Protein AF-A0A923J631-F1 (afdb_monomer)

Solvent-accessible surface area (backbone atoms only — not comparable to full-atom values): 9321 Å² total; per-residue (Å²): 136,86,80,81,80,78,79,76,82,74,50,81,45,81,44,75,49,78,53,50,90,50,46,82,68,79,55,51,36,16,39,48,37,11,13,63,68,25,90,59,68,60,74,48,68,43,54,64,59,13,33,36,47,67,49,73,38,82,92,66,72,39,33,44,79,42,51,23,38,57,76,42,96,61,71,72,97,70,84,56,66,50,72,58,96,89,36,78,50,57,73,51,64,87,61,34,46,18,31,77,87,51,72,62,24,17,34,86,87,79,61,48,70,33,56,54,67,70,62,75,50,89,77,70,59,96,65,34,61,40,36,78,58,32,88,66,54,44,44,80,43,82,47,83,66,53,74,81,75,79,80,128

Nearest PDB structures (foldseek):
  4z3y-assembly1_H  TM=9.655E-01  e=9.950E-23  Geobacter metallireducens GS-15
  4z40-assembly1_E  TM=9.624E-01  e=9.325E-23  Geobacter metallireducens GS-15
  4z3y-assembly1_E  TM=9.728E-01  e=3.194E-22  Geobacter metallireducens GS-15
  4z3w-assembly1_G  TM=9.599E-01  e=4.417E-22  Geobacter metallireducens GS-15
  4z3z-assembly1_E  TM=9.717E-01  e=1.094E-21  Geobacter metallireducens GS-15

Sequence (152 aa):
MTGNKTDKKKKIIKTIKIDVDKCNGCRACEVICSAFHATPKYSSNNPARSRIRVILDPLRDVYVPVYAGEYTVAECAGRDKYTIGGKEYDECAFCRASCPSRDIFKEPDSGLPLKCDMCESDPPLEEPMCVQWCLAGLEKLMDTVARMSEKG

pLDDT: mean 87.93, std 17.04, range [36.12, 98.69]

Structure (mmCIF, N/CA/C/O backbone):
data_AF-A0A923J631-F1
#
_entry.id   AF-A0A923J631-F1
#
loop_
_atom_site.group_PDB
_atom_site.id
_atom_site.type_symbol
_atom_site.label_atom_id
_atom_site.label_alt_id
_atom_site.label_comp_id
_atom_site.label_asym_id
_atom_site.label_entity_id
_atom_site.label_seq_id
_atom_site.pdbx_PDB_ins_code
_atom_site.Cartn_x
_atom_site.Cartn_y
_atom_site.Cartn_z
_atom_site.occupancy
_atom_site.B_iso_or_equiv
_atom_site.auth_seq_id
_atom_site.auth_comp_id
_atom_site.auth_asym_id
_atom_site.auth_atom_id
_atom_site.pdbx_PDB_model_num
ATOM 1 N N . MET A 1 1 ? 46.679 8.283 27.914 1.00 39.59 1 MET A N 1
ATOM 2 C CA . MET A 1 1 ? 45.670 7.317 27.430 1.00 39.59 1 MET A CA 1
ATOM 3 C C . MET A 1 1 ? 44.553 8.105 26.765 1.00 39.59 1 MET A C 1
ATOM 5 O O . MET A 1 1 ? 43.674 8.620 27.441 1.00 39.59 1 MET A O 1
ATOM 9 N N . THR A 1 2 ? 44.664 8.325 25.459 1.00 41.56 2 THR A N 1
ATOM 10 C CA . THR A 1 2 ? 43.679 9.061 24.661 1.00 41.56 2 THR A CA 1
ATOM 11 C C . THR A 1 2 ? 42.515 8.124 24.340 1.00 41.56 2 THR A C 1
ATOM 13 O O . THR A 1 2 ? 42.663 7.168 23.585 1.00 41.56 2 THR A O 1
ATOM 16 N N . GLY A 1 3 ? 41.367 8.352 24.980 1.00 43.41 3 GLY A N 1
ATOM 17 C CA . GLY A 1 3 ? 40.153 7.574 24.746 1.00 43.41 3 GLY A CA 1
ATOM 18 C C . GLY A 1 3 ? 39.621 7.805 23.332 1.00 43.41 3 GLY A C 1
ATOM 19 O O . GLY A 1 3 ? 39.228 8.919 22.989 1.00 43.41 3 GLY A O 1
ATOM 20 N N . ASN A 1 4 ? 39.606 6.748 22.522 1.00 45.16 4 ASN A N 1
ATOM 21 C CA . ASN A 1 4 ? 38.956 6.732 21.216 1.00 45.16 4 ASN A CA 1
ATOM 22 C C . ASN A 1 4 ? 37.437 6.870 21.414 1.00 45.16 4 ASN A C 1
ATOM 24 O O . ASN A 1 4 ? 36.776 5.935 21.865 1.00 45.16 4 ASN A O 1
ATOM 28 N N . LYS A 1 5 ? 36.870 8.033 21.072 1.00 51.97 5 LYS A N 1
ATOM 29 C CA . LYS A 1 5 ? 35.423 8.174 20.869 1.00 51.97 5 LYS A CA 1
ATOM 30 C C . LYS A 1 5 ? 35.067 7.410 19.596 1.00 51.97 5 LYS A C 1
ATOM 32 O O . LYS A 1 5 ? 35.298 7.893 18.496 1.00 51.97 5 LYS A O 1
ATOM 37 N N . THR A 1 6 ? 34.519 6.210 19.736 1.00 54.38 6 THR A N 1
ATOM 38 C CA . THR A 1 6 ? 33.860 5.519 18.626 1.00 54.38 6 THR A CA 1
ATOM 39 C C . THR A 1 6 ? 32.623 6.320 18.223 1.00 54.38 6 THR A C 1
ATOM 41 O O . THR A 1 6 ? 31.627 6.321 18.951 1.00 54.38 6 THR A O 1
ATOM 44 N N . ASP A 1 7 ? 32.684 7.015 17.086 1.00 57.22 7 ASP A N 1
ATOM 45 C CA . ASP A 1 7 ? 31.522 7.648 16.462 1.00 57.22 7 ASP A CA 1
ATOM 46 C C . ASP A 1 7 ? 30.467 6.574 16.158 1.00 57.22 7 ASP A C 1
ATOM 48 O O . ASP A 1 7 ? 30.608 5.758 15.243 1.00 57.22 7 ASP A O 1
ATOM 52 N N . LYS A 1 8 ? 29.398 6.538 16.962 1.00 64.00 8 LYS A N 1
ATOM 53 C CA . LYS A 1 8 ? 28.257 5.646 16.729 1.00 64.00 8 LYS A CA 1
ATOM 54 C C . LYS A 1 8 ? 27.607 6.054 15.398 1.00 64.00 8 LYS A C 1
ATOM 56 O O . LYS A 1 8 ? 27.005 7.126 15.310 1.00 64.00 8 LYS A O 1
ATOM 61 N N . LYS A 1 9 ? 27.719 5.210 14.360 1.00 68.31 9 LYS A N 1
ATOM 62 C CA . LYS A 1 9 ? 27.046 5.418 13.063 1.00 68.31 9 LYS A CA 1
ATOM 63 C C . LYS A 1 9 ? 25.542 5.609 13.296 1.00 68.31 9 LYS A C 1
ATOM 65 O O . LYS A 1 9 ? 24.866 4.714 13.802 1.00 68.31 9 LYS A O 1
ATOM 70 N N . LYS A 1 10 ? 25.017 6.785 12.943 1.00 71.56 10 LYS A N 1
ATOM 71 C CA . LYS A 1 10 ? 23.588 7.107 13.064 1.00 71.56 10 LYS A CA 1
ATOM 72 C C . LYS A 1 10 ? 22.804 6.385 11.967 1.00 71.56 10 LYS A C 1
ATOM 74 O O . LYS A 1 10 ? 23.197 6.424 10.804 1.00 71.56 10 LYS A O 1
ATOM 79 N N . LYS A 1 11 ? 21.685 5.750 12.329 1.00 76.12 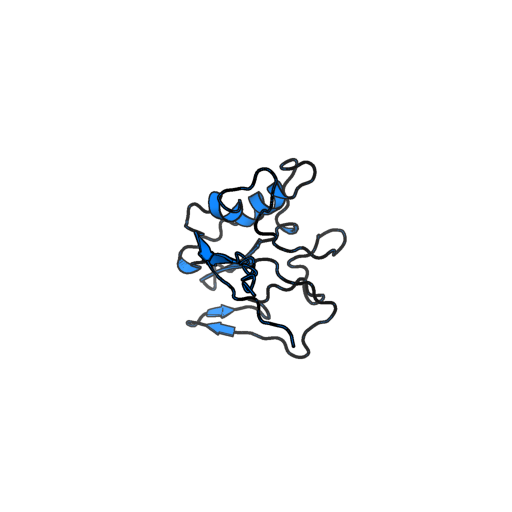11 LYS A N 1
ATOM 80 C CA . LYS A 1 11 ? 20.741 5.167 11.368 1.00 76.12 11 LYS A CA 1
ATOM 81 C C . LYS A 1 11 ? 19.783 6.255 10.876 1.00 76.12 11 LYS A C 1
ATOM 83 O O . LYS A 1 11 ? 19.209 6.981 11.687 1.00 76.12 11 LYS A O 1
ATOM 88 N N . ILE A 1 12 ? 19.605 6.342 9.561 1.00 78.12 12 ILE A N 1
ATOM 89 C CA . ILE A 1 12 ? 18.584 7.188 8.932 1.00 78.12 12 ILE A CA 1
ATOM 90 C C . ILE A 1 12 ? 17.267 6.407 8.922 1.00 78.12 12 ILE A C 1
ATOM 92 O O . ILE A 1 12 ? 17.251 5.238 8.527 1.00 78.12 12 ILE A O 1
ATOM 96 N N . ILE A 1 13 ? 16.176 7.034 9.364 1.00 82.81 13 ILE A N 1
ATOM 97 C CA . ILE A 1 13 ? 14.822 6.488 9.241 1.00 82.81 13 ILE A CA 1
ATOM 98 C C . ILE A 1 13 ? 14.065 7.335 8.221 1.00 82.81 13 ILE A C 1
ATOM 100 O O . ILE A 1 13 ? 14.124 8.559 8.240 1.00 82.81 13 ILE A O 1
ATOM 104 N N . LYS A 1 14 ? 13.384 6.667 7.290 1.00 83.31 14 LYS A N 1
ATOM 105 C CA . LYS A 1 14 ? 12.557 7.316 6.270 1.00 83.31 14 LYS A CA 1
ATOM 106 C C . LYS A 1 14 ? 11.100 7.257 6.724 1.00 83.31 14 LYS A C 1
ATOM 108 O O . LYS A 1 14 ? 10.626 6.174 7.072 1.00 83.31 14 LYS A O 1
ATOM 113 N N . THR A 1 15 ? 10.401 8.383 6.652 1.00 87.44 15 THR A N 1
ATOM 114 C CA . THR A 1 15 ? 8.977 8.498 6.985 1.00 87.44 15 THR A CA 1
ATOM 115 C C . THR A 1 15 ? 8.227 8.989 5.750 1.00 87.44 15 THR A C 1
ATOM 117 O O . THR A 1 15 ? 8.703 9.858 5.025 1.00 87.44 15 THR A O 1
ATOM 120 N N . ILE A 1 16 ? 7.054 8.425 5.472 1.00 85.81 16 ILE A N 1
ATOM 121 C CA . ILE A 1 16 ? 6.152 8.972 4.452 1.00 85.81 16 ILE A CA 1
ATOM 122 C C . ILE A 1 16 ? 4.970 9.581 5.185 1.00 85.81 16 ILE A C 1
ATOM 124 O O . ILE A 1 16 ? 4.306 8.896 5.965 1.00 85.81 16 ILE A O 1
ATOM 128 N N . LYS A 1 17 ? 4.725 10.865 4.938 1.00 89.00 17 LYS A N 1
ATOM 129 C CA . LYS A 1 17 ? 3.551 11.566 5.433 1.00 89.00 17 LYS A CA 1
ATOM 130 C C . LYS A 1 17 ? 2.409 11.343 4.447 1.00 89.00 17 LYS A C 1
ATOM 132 O O . LYS A 1 17 ? 2.545 11.603 3.252 1.00 89.00 17 LYS A O 1
ATOM 137 N N . ILE A 1 18 ? 1.292 10.849 4.964 1.00 89.81 18 ILE A N 1
ATOM 138 C CA . ILE A 1 18 ? 0.082 10.579 4.191 1.00 89.81 18 ILE A CA 1
ATOM 139 C C . ILE A 1 18 ? -0.998 11.519 4.707 1.00 89.81 18 ILE A C 1
ATOM 141 O O . ILE A 1 18 ? -1.451 11.375 5.840 1.00 89.81 18 ILE A O 1
ATOM 145 N N . ASP A 1 19 ? -1.381 12.482 3.877 1.00 91.25 19 ASP A N 1
ATOM 146 C CA . ASP A 1 19 ? -2.550 13.325 4.099 1.00 91.25 19 ASP A CA 1
ATOM 147 C C . ASP A 1 19 ? -3.733 12.700 3.349 1.00 91.25 19 ASP A C 1
ATOM 149 O O . ASP A 1 19 ? -3.815 12.767 2.120 1.00 91.25 19 ASP A O 1
ATOM 153 N N . VAL A 1 20 ? -4.592 11.988 4.081 1.00 90.38 20 VAL A N 1
ATOM 154 C CA . VAL A 1 20 ? -5.702 11.225 3.487 1.00 90.38 20 VAL A CA 1
ATOM 155 C C . VAL A 1 20 ? -6.778 12.130 2.892 1.00 90.38 20 VAL A C 1
ATOM 157 O O . VAL A 1 20 ? -7.423 11.725 1.931 1.00 90.38 20 VAL A O 1
ATOM 160 N N . ASP A 1 21 ? -6.903 13.371 3.371 1.00 90.19 21 ASP A N 1
ATOM 161 C CA . ASP A 1 21 ? -7.892 14.334 2.874 1.00 90.19 21 ASP A CA 1
ATOM 162 C C . ASP A 1 21 ? -7.528 14.862 1.477 1.00 90.19 21 ASP A C 1
ATOM 164 O O . ASP A 1 21 ? -8.383 15.334 0.729 1.00 90.19 21 ASP A O 1
ATOM 168 N N . LYS A 1 22 ? -6.254 14.738 1.082 1.00 93.12 22 LYS A N 1
ATOM 169 C CA . LYS A 1 22 ? -5.789 15.039 -0.280 1.00 93.12 22 LYS A CA 1
ATOM 170 C C . LYS A 1 22 ? -5.904 13.846 -1.232 1.00 93.12 22 LYS A C 1
ATOM 172 O O . LYS A 1 22 ? -5.683 13.996 -2.435 1.00 93.12 22 LYS A O 1
ATOM 177 N N . CYS A 1 23 ? -6.204 12.645 -0.733 1.00 94.88 23 CYS A N 1
ATOM 178 C CA . CYS A 1 23 ? -6.276 11.460 -1.577 1.00 94.88 23 CYS A CA 1
ATOM 179 C C . CYS A 1 23 ? -7.566 11.461 -2.406 1.00 94.88 23 CYS A C 1
ATOM 181 O O . CYS A 1 23 ? -8.665 11.428 -1.874 1.00 94.88 23 CYS A O 1
ATOM 183 N N . ASN A 1 24 ? -7.428 11.419 -3.730 1.00 94.31 24 ASN A N 1
ATOM 184 C CA . ASN A 1 24 ? -8.558 11.356 -4.664 1.00 94.31 24 ASN A CA 1
ATOM 185 C C . ASN A 1 24 ? -8.889 9.929 -5.143 1.00 94.31 24 ASN A C 1
ATOM 187 O O . ASN A 1 24 ? -9.651 9.751 -6.089 1.00 94.31 24 ASN A O 1
ATOM 191 N N . GLY A 1 25 ? -8.262 8.902 -4.558 1.00 95.44 25 GLY A N 1
ATOM 192 C CA . GLY A 1 25 ? -8.539 7.506 -4.904 1.00 95.44 25 GLY A CA 1
ATOM 193 C C . GLY A 1 25 ? -8.062 7.048 -6.288 1.00 95.44 25 GLY A C 1
ATOM 194 O O . GLY A 1 25 ? -8.436 5.957 -6.709 1.00 95.44 25 GLY A O 1
ATOM 195 N N . CYS A 1 26 ? -7.214 7.806 -6.996 1.00 96.69 26 CYS A N 1
ATOM 196 C CA . CYS A 1 26 ? -6.784 7.452 -8.360 1.00 96.69 26 CYS A CA 1
ATOM 197 C C . CYS A 1 26 ? -5.971 6.148 -8.473 1.00 96.69 26 CYS A C 1
ATOM 199 O O . CYS A 1 26 ? -5.817 5.614 -9.569 1.00 96.69 26 CYS A O 1
ATOM 201 N N . ARG A 1 27 ? -5.407 5.651 -7.360 1.00 97.56 27 ARG A N 1
ATOM 202 C CA . ARG A 1 27 ? -4.568 4.435 -7.286 1.00 97.56 27 ARG A CA 1
ATOM 203 C C . ARG A 1 27 ? -3.321 4.449 -8.187 1.00 97.56 27 ARG A C 1
ATOM 205 O O . ARG A 1 27 ? -2.693 3.408 -8.376 1.00 97.56 27 ARG A O 1
ATOM 212 N N . ALA A 1 28 ? -2.885 5.620 -8.658 1.00 97.88 28 ALA A N 1
ATOM 213 C CA . ALA A 1 28 ? -1.641 5.776 -9.421 1.00 97.88 28 ALA A CA 1
ATOM 214 C C . ALA A 1 28 ? -0.419 5.230 -8.658 1.00 97.88 28 ALA A C 1
ATOM 216 O O . ALA A 1 28 ? 0.460 4.598 -9.244 1.00 97.88 28 ALA A O 1
ATOM 217 N N . CYS A 1 29 ? -0.411 5.395 -7.331 1.00 98.00 29 CYS A N 1
ATOM 218 C CA . CYS A 1 29 ? 0.605 4.843 -6.442 1.00 98.00 29 CYS A CA 1
ATOM 219 C C . CYS A 1 29 ? 0.692 3.307 -6.498 1.00 98.00 29 CYS A C 1
ATOM 221 O O . CYS A 1 29 ? 1.795 2.770 -6.411 1.00 98.00 29 CYS A O 1
ATOM 223 N N . GLU A 1 30 ? -0.429 2.599 -6.683 1.00 98.69 30 GLU A N 1
ATOM 224 C CA . GLU A 1 30 ? -0.431 1.138 -6.803 1.00 98.69 30 GLU A CA 1
ATOM 225 C C . GLU A 1 30 ? 0.155 0.686 -8.143 1.00 98.69 30 GLU A C 1
ATOM 227 O O . GLU A 1 30 ? 0.975 -0.235 -8.205 1.00 98.69 30 GLU A O 1
ATOM 232 N N . VAL A 1 31 ? -0.238 1.379 -9.216 1.00 98.56 31 VAL A N 1
ATOM 233 C CA . VAL A 1 31 ? 0.232 1.109 -10.577 1.00 98.56 31 VAL A CA 1
ATOM 234 C C . VAL A 1 31 ? 1.745 1.270 -10.644 1.00 98.56 31 VAL A C 1
ATOM 236 O O . VAL A 1 31 ? 2.442 0.305 -10.958 1.00 98.56 31 VAL A O 1
ATOM 239 N N . ILE A 1 32 ? 2.276 2.441 -10.278 1.00 98.44 32 ILE A N 1
ATOM 240 C CA . ILE A 1 32 ? 3.714 2.696 -10.410 1.00 98.44 32 ILE A CA 1
ATOM 241 C C . ILE A 1 32 ? 4.554 1.842 -9.462 1.00 98.44 32 ILE A C 1
ATOM 243 O O . ILE A 1 32 ? 5.646 1.413 -9.828 1.00 98.44 32 ILE A O 1
ATOM 247 N N . CYS A 1 33 ? 4.052 1.555 -8.256 1.00 98.44 33 CYS A N 1
ATOM 248 C CA . CYS A 1 33 ? 4.765 0.702 -7.314 1.00 98.44 33 CYS A CA 1
ATOM 249 C C . CYS A 1 33 ? 4.905 -0.713 -7.876 1.00 98.44 33 CYS A C 1
ATOM 251 O O . CYS A 1 33 ? 6.008 -1.257 -7.877 1.00 98.44 33 CYS A O 1
ATOM 253 N N . SER A 1 34 ? 3.819 -1.289 -8.401 1.00 98.62 34 SER A N 1
ATOM 254 C CA . SER A 1 34 ? 3.880 -2.610 -9.030 1.00 98.62 34 SER A CA 1
ATOM 255 C C . SER A 1 34 ? 4.767 -2.618 -10.279 1.00 98.62 34 SER A C 1
ATOM 257 O O . SER A 1 34 ? 5.552 -3.545 -10.452 1.00 98.62 34 SER A O 1
ATOM 259 N N . ALA A 1 35 ? 4.726 -1.556 -11.090 1.00 98.56 35 ALA A N 1
ATOM 260 C CA . ALA A 1 35 ? 5.565 -1.427 -12.276 1.00 98.56 35 ALA A CA 1
ATOM 261 C C . ALA A 1 35 ? 7.059 -1.354 -11.939 1.00 98.56 35 ALA A C 1
ATOM 263 O O . ALA A 1 35 ? 7.880 -2.038 -12.550 1.00 98.56 35 ALA A O 1
ATOM 264 N N . PHE A 1 36 ? 7.420 -0.568 -10.922 1.00 98.31 36 PHE A N 1
ATOM 265 C CA . PHE A 1 36 ? 8.799 -0.450 -10.451 1.00 98.31 36 PHE A CA 1
ATOM 266 C C . PHE A 1 36 ? 9.368 -1.775 -9.924 1.00 98.31 36 PHE A C 1
ATOM 268 O O . PHE A 1 36 ? 10.572 -2.000 -10.004 1.00 98.31 36 PHE A O 1
ATOM 275 N N . HIS A 1 37 ? 8.512 -2.653 -9.400 1.00 98.06 37 HIS A N 1
ATOM 276 C CA . HIS A 1 37 ? 8.910 -3.956 -8.864 1.00 98.06 37 HIS A CA 1
ATOM 277 C C . HIS A 1 37 ? 8.671 -5.118 -9.835 1.00 98.06 37 HIS A C 1
ATOM 279 O O . HIS A 1 37 ? 8.873 -6.274 -9.463 1.00 98.06 37 HIS A O 1
ATOM 285 N N . ALA A 1 38 ? 8.256 -4.842 -11.073 1.00 98.00 38 ALA A N 1
ATOM 286 C CA . ALA A 1 38 ? 8.223 -5.859 -12.110 1.00 98.00 38 ALA A CA 1
ATOM 287 C C . ALA A 1 38 ? 9.646 -6.346 -12.424 1.00 98.00 38 ALA A C 1
ATOM 289 O O . ALA A 1 38 ? 10.626 -5.620 -12.250 1.00 98.00 38 ALA A O 1
ATOM 290 N N . THR A 1 39 ? 9.759 -7.578 -12.912 1.00 96.19 39 THR A N 1
ATOM 291 C CA . THR A 1 39 ? 11.029 -8.140 -13.382 1.00 96.19 39 THR A CA 1
ATOM 292 C C . THR A 1 39 ? 10.860 -8.586 -14.8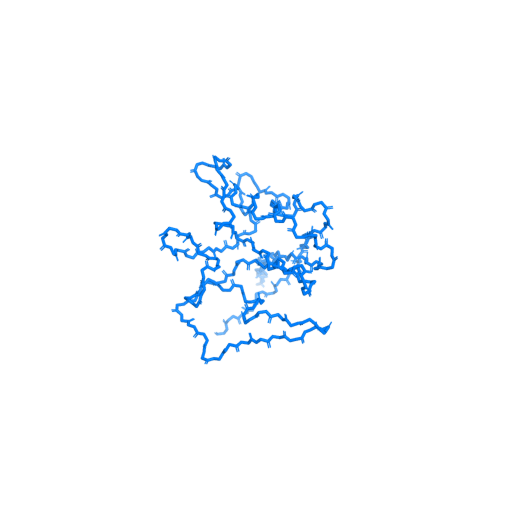36 1.00 96.19 39 THR A C 1
ATOM 294 O O . THR A 1 39 ? 10.123 -9.541 -15.070 1.00 96.19 39 THR A O 1
ATOM 297 N N . PRO A 1 40 ? 11.514 -7.928 -15.815 1.00 97.06 40 PRO A N 1
ATOM 298 C CA . PRO A 1 40 ? 12.357 -6.729 -15.691 1.00 97.06 40 PRO A CA 1
ATOM 299 C C . PRO A 1 40 ? 11.594 -5.485 -15.209 1.00 97.06 40 PRO A C 1
ATOM 301 O O . PRO A 1 40 ? 10.373 -5.402 -15.362 1.00 97.06 40 PRO A O 1
ATOM 304 N N . LYS A 1 41 ? 12.309 -4.502 -14.652 1.00 96.00 41 LYS A N 1
ATOM 305 C CA . LYS A 1 41 ? 11.717 -3.258 -14.134 1.00 96.00 41 LYS A CA 1
ATOM 306 C C . LYS A 1 41 ? 10.852 -2.574 -15.205 1.00 96.00 41 LYS A C 1
ATOM 308 O O . LYS A 1 41 ? 11.290 -2.442 -16.344 1.00 96.00 41 LYS A O 1
ATOM 313 N N . TYR A 1 42 ? 9.634 -2.166 -14.841 1.00 97.81 42 TYR A N 1
ATOM 314 C CA . TYR A 1 42 ? 8.614 -1.559 -15.717 1.00 97.81 42 TYR A CA 1
ATOM 315 C C . TYR A 1 42 ? 8.068 -2.431 -16.861 1.00 97.81 42 TYR A C 1
ATOM 317 O O . TYR A 1 42 ? 7.259 -1.949 -17.649 1.00 97.81 42 TYR A O 1
ATOM 325 N N . SER A 1 43 ? 8.445 -3.710 -16.957 1.00 98.38 43 SER A N 1
ATOM 326 C CA . SER A 1 43 ? 7.957 -4.606 -18.024 1.00 98.38 43 SER A CA 1
ATOM 327 C C . SER A 1 43 ? 6.453 -4.890 -17.969 1.00 98.38 43 SER A C 1
ATOM 329 O O . SER A 1 43 ? 5.851 -5.275 -18.967 1.00 98.38 43 SER A O 1
ATOM 331 N N . SER A 1 44 ? 5.841 -4.731 -16.800 1.00 98.44 44 SER A N 1
ATOM 332 C CA . SER A 1 44 ? 4.420 -4.966 -16.560 1.00 98.44 44 SER A CA 1
ATOM 333 C C . SER A 1 44 ? 3.969 -4.149 -15.354 1.00 98.44 44 SER A C 1
ATOM 335 O O . SER A 1 44 ? 4.793 -3.564 -14.655 1.00 98.44 44 SER A O 1
ATOM 337 N N . ASN A 1 45 ? 2.666 -4.092 -15.097 1.00 98.44 45 ASN A N 1
ATOM 338 C CA . ASN A 1 45 ? 2.124 -3.563 -13.850 1.00 98.44 45 ASN A CA 1
ATOM 339 C C . ASN A 1 45 ? 0.949 -4.437 -13.402 1.00 98.44 45 ASN A C 1
ATOM 341 O O . ASN A 1 45 ? 0.233 -5.003 -14.227 1.00 98.44 45 ASN A O 1
ATOM 345 N N . ASN A 1 46 ? 0.783 -4.576 -12.091 1.00 98.38 46 ASN A N 1
ATOM 346 C CA . ASN A 1 46 ? -0.330 -5.292 -11.485 1.00 98.38 46 ASN A CA 1
ATOM 347 C C . ASN A 1 46 ? -0.555 -4.740 -10.067 1.00 98.38 46 ASN A C 1
ATOM 349 O O . ASN A 1 46 ? 0.215 -5.082 -9.165 1.00 98.38 46 ASN A O 1
ATOM 353 N N . PRO A 1 47 ? -1.605 -3.933 -9.831 1.00 98.19 47 PRO A N 1
ATOM 354 C CA . PRO A 1 47 ? -1.887 -3.352 -8.518 1.00 98.19 47 PRO A CA 1
ATOM 355 C C . PRO A 1 47 ? -1.983 -4.366 -7.365 1.00 98.19 47 PRO A C 1
ATOM 357 O O . PRO A 1 47 ? -1.680 -4.017 -6.224 1.00 98.19 47 PRO A O 1
ATOM 360 N N . ALA A 1 48 ? -2.332 -5.632 -7.636 1.00 98.06 48 ALA A N 1
ATOM 361 C CA . ALA A 1 48 ? -2.322 -6.686 -6.619 1.00 98.06 48 ALA A CA 1
ATOM 362 C C . ALA A 1 48 ? -0.911 -6.959 -6.059 1.00 98.06 48 ALA A C 1
ATOM 364 O O . ALA A 1 48 ? -0.785 -7.306 -4.890 1.00 98.06 48 ALA A O 1
ATOM 365 N N . ARG A 1 49 ? 0.142 -6.711 -6.853 1.00 98.56 49 ARG A N 1
ATOM 366 C CA . ARG A 1 49 ? 1.563 -6.833 -6.470 1.00 98.56 49 ARG A CA 1
ATOM 367 C C . ARG A 1 49 ? 2.151 -5.550 -5.860 1.00 98.56 49 ARG A C 1
ATOM 369 O O . ARG A 1 49 ? 3.356 -5.453 -5.618 1.00 98.56 49 ARG A O 1
ATOM 376 N N . SER A 1 50 ? 1.328 -4.522 -5.650 1.00 98.50 50 SER A N 1
ATOM 377 C CA . SER A 1 50 ? 1.784 -3.246 -5.101 1.00 98.50 50 SER A CA 1
ATOM 378 C C . SER A 1 50 ? 2.103 -3.338 -3.605 1.00 98.50 50 SER A C 1
ATOM 380 O O . SER A 1 50 ? 1.369 -3.939 -2.820 1.00 98.50 50 SER A O 1
ATOM 382 N N . ARG A 1 51 ? 3.172 -2.649 -3.191 1.00 98.50 51 ARG A N 1
ATOM 383 C CA . ARG A 1 51 ? 3.584 -2.490 -1.782 1.00 98.50 51 ARG A CA 1
ATOM 384 C C . ARG A 1 51 ? 2.917 -1.289 -1.092 1.00 98.50 51 ARG A C 1
ATOM 386 O O . ARG A 1 51 ? 3.211 -1.003 0.065 1.00 98.50 51 ARG A O 1
ATOM 393 N N . ILE A 1 52 ? 2.012 -0.603 -1.785 1.00 98.19 52 ILE A N 1
ATOM 394 C CA . ILE A 1 52 ? 1.058 0.375 -1.249 1.00 98.19 52 ILE A CA 1
ATOM 395 C C . ILE A 1 52 ? -0.331 0.041 -1.797 1.00 98.19 52 ILE A C 1
ATOM 397 O O . ILE A 1 52 ? -0.462 -0.251 -2.985 1.00 98.19 52 ILE A O 1
ATOM 401 N N . ARG A 1 53 ? -1.358 0.041 -0.950 1.00 98.25 53 ARG A N 1
ATOM 402 C CA . ARG A 1 53 ? -2.739 -0.286 -1.319 1.00 98.25 53 ARG A CA 1
ATOM 403 C C . ARG A 1 53 ? -3.690 0.767 -0.771 1.00 98.25 53 ARG A C 1
ATOM 405 O O . ARG A 1 53 ? -3.571 1.136 0.389 1.00 98.25 53 ARG A O 1
ATOM 412 N N . VAL A 1 54 ? -4.597 1.268 -1.598 1.00 97.25 54 VAL A N 1
ATOM 413 C CA . VAL A 1 54 ? -5.586 2.280 -1.215 1.00 97.25 54 VAL A CA 1
ATOM 414 C C . VAL A 1 54 ? -6.876 1.578 -0.814 1.00 97.25 54 VAL A C 1
ATOM 416 O O . VAL A 1 54 ? -7.491 0.891 -1.628 1.00 97.25 54 VAL A O 1
ATOM 419 N N . ILE A 1 55 ? -7.288 1.766 0.437 1.00 96.06 55 ILE A N 1
ATOM 420 C CA . ILE A 1 55 ? -8.646 1.453 0.880 1.00 96.06 55 ILE A CA 1
ATOM 421 C C . ILE A 1 55 ? -9.545 2.534 0.304 1.00 96.06 55 ILE A C 1
ATOM 423 O O . ILE A 1 55 ? -9.371 3.714 0.614 1.00 96.06 55 ILE A O 1
ATOM 427 N N . LEU A 1 56 ? -10.440 2.116 -0.584 1.00 95.19 56 LEU A N 1
ATOM 428 C CA . LEU A 1 56 ? -11.252 2.995 -1.406 1.00 95.19 56 LEU A CA 1
ATOM 429 C C . LEU A 1 56 ? -12.723 2.626 -1.236 1.00 95.19 56 LEU A C 1
ATOM 431 O O . LEU A 1 56 ? -13.166 1.604 -1.757 1.00 95.19 56 LEU A O 1
ATOM 435 N N . ASP A 1 57 ? -13.467 3.487 -0.552 1.00 96.38 57 ASP A N 1
ATOM 436 C CA . ASP A 1 57 ? -14.925 3.437 -0.497 1.00 96.38 57 ASP A CA 1
ATOM 437 C C . ASP A 1 57 ? -15.499 4.853 -0.670 1.00 96.38 57 ASP A C 1
ATOM 439 O O . ASP A 1 57 ? -15.587 5.614 0.299 1.00 96.38 57 ASP A O 1
ATOM 443 N N . PRO A 1 58 ? -15.888 5.228 -1.904 1.00 94.69 58 PRO A N 1
ATOM 444 C CA . PRO A 1 58 ? -16.420 6.557 -2.185 1.00 94.69 58 PRO A CA 1
ATOM 445 C C . PRO A 1 58 ? -17.745 6.866 -1.481 1.00 94.69 58 PRO A C 1
ATOM 447 O O . PRO A 1 58 ? -18.031 8.032 -1.231 1.00 94.69 58 PRO A O 1
ATOM 450 N N . LEU A 1 59 ? -18.553 5.851 -1.142 1.00 95.50 59 LEU A N 1
ATOM 451 C CA . LEU A 1 59 ? -19.841 6.052 -0.466 1.00 95.50 59 LEU A CA 1
ATOM 452 C C . LEU A 1 59 ? -19.651 6.412 1.011 1.00 95.50 59 LEU A C 1
ATOM 454 O O . LEU A 1 59 ? -20.474 7.126 1.580 1.00 95.50 59 LEU A O 1
ATOM 458 N N . ARG A 1 60 ? -18.559 5.934 1.621 1.00 94.44 60 ARG A N 1
ATOM 459 C CA . ARG A 1 60 ? -18.152 6.269 2.996 1.00 94.44 60 ARG A CA 1
ATOM 460 C C . ARG A 1 60 ? -17.122 7.400 3.075 1.00 94.44 60 ARG A C 1
ATOM 462 O O . ARG A 1 60 ? -16.675 7.725 4.174 1.00 94.44 60 ARG A O 1
ATOM 469 N N . ASP A 1 61 ? -16.742 7.991 1.939 1.00 93.50 61 ASP A N 1
ATOM 470 C CA . ASP A 1 61 ? -15.681 9.002 1.841 1.00 93.50 61 ASP A CA 1
ATOM 471 C C . ASP A 1 61 ? -14.340 8.506 2.438 1.00 93.50 61 ASP A C 1
ATOM 473 O O . ASP A 1 61 ? -13.655 9.205 3.190 1.00 93.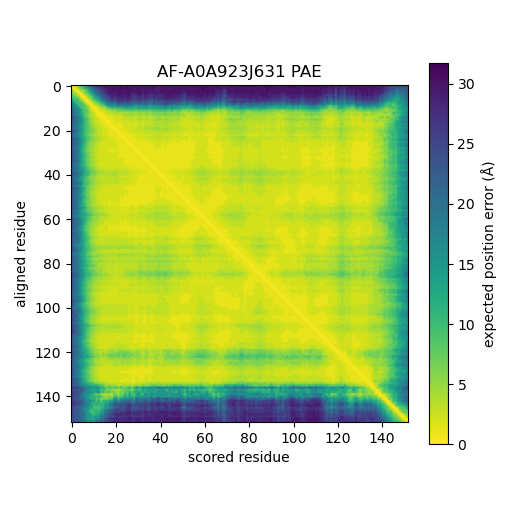50 61 ASP A O 1
ATOM 477 N N . VAL A 1 62 ? -13.982 7.247 2.155 1.00 94.81 62 VAL A N 1
ATOM 478 C CA . VAL A 1 62 ? -12.764 6.587 2.655 1.00 94.81 62 VAL A CA 1
ATOM 479 C C . VAL A 1 62 ? -11.743 6.440 1.526 1.00 94.81 62 VAL A C 1
ATOM 481 O O . VAL A 1 62 ? -11.964 5.697 0.570 1.00 94.81 62 VAL A O 1
ATOM 484 N N . TYR A 1 63 ? -10.598 7.115 1.678 1.00 95.19 63 TYR A N 1
ATOM 485 C CA . TYR A 1 63 ? -9.477 7.119 0.729 1.00 95.19 63 TYR A CA 1
ATOM 486 C C . TYR A 1 63 ? -8.146 7.004 1.484 1.00 95.19 63 TYR A C 1
ATOM 488 O O . TYR A 1 63 ? -7.454 7.991 1.722 1.00 95.19 63 TYR A O 1
ATOM 496 N N . VAL A 1 64 ? -7.786 5.792 1.911 1.00 95.62 64 VAL A N 1
ATOM 497 C CA . VAL A 1 64 ? -6.633 5.577 2.805 1.00 95.62 64 VAL A CA 1
ATOM 498 C C . VAL A 1 64 ? -5.547 4.748 2.119 1.00 95.62 64 VAL A C 1
ATOM 500 O O . VAL A 1 64 ? -5.694 3.532 1.990 1.00 95.62 64 VAL A O 1
ATOM 503 N N . PRO A 1 65 ? -4.423 5.360 1.705 1.00 96.56 65 PRO A N 1
ATOM 504 C CA . PRO A 1 65 ? -3.235 4.629 1.279 1.00 96.56 65 PRO A CA 1
ATOM 505 C C . PRO A 1 65 ? -2.552 3.938 2.468 1.00 96.56 65 PRO A C 1
ATOM 507 O O . PRO A 1 65 ? -2.156 4.582 3.437 1.00 96.56 65 PRO A O 1
ATOM 510 N N . VAL A 1 66 ? -2.355 2.626 2.373 1.00 97.19 66 VAL A N 1
ATOM 511 C CA . VAL A 1 66 ? -1.698 1.793 3.387 1.00 97.19 66 VAL A CA 1
ATOM 512 C C . VAL A 1 66 ? -0.485 1.108 2.768 1.00 97.19 66 VAL A C 1
ATOM 514 O O . VAL A 1 66 ? -0.569 0.475 1.717 1.00 97.19 66 VAL A O 1
ATOM 517 N N . TYR A 1 67 ? 0.667 1.221 3.422 1.00 97.31 67 TYR A N 1
ATOM 518 C CA . TYR A 1 67 ? 1.912 0.605 2.964 1.00 97.31 67 TYR A CA 1
ATOM 519 C C . TYR A 1 67 ? 2.096 -0.790 3.548 1.00 97.31 67 TYR A C 1
ATOM 521 O O . TYR A 1 67 ? 1.920 -0.983 4.753 1.00 97.31 67 TYR A O 1
ATOM 529 N N . ALA A 1 68 ? 2.595 -1.712 2.730 1.00 98.19 68 ALA A N 1
ATOM 530 C CA . ALA A 1 68 ? 3.049 -3.017 3.177 1.00 98.19 68 ALA A CA 1
ATOM 531 C C . ALA A 1 68 ? 4.108 -2.873 4.283 1.00 98.19 68 ALA A C 1
ATOM 533 O O . ALA A 1 68 ? 5.031 -2.052 4.196 1.00 98.19 68 ALA A O 1
ATOM 534 N N . GLY A 1 69 ? 3.933 -3.638 5.352 1.00 97.12 69 GLY A N 1
ATOM 535 C CA . GLY A 1 69 ? 4.764 -3.653 6.549 1.00 97.12 69 GLY A CA 1
ATOM 536 C C . GLY A 1 69 ? 5.398 -5.020 6.770 1.00 97.12 69 GLY A C 1
ATOM 537 O O . GLY A 1 69 ? 5.882 -5.648 5.833 1.00 97.12 69 GLY A O 1
ATOM 538 N N . GLU A 1 70 ? 5.438 -5.455 8.027 1.00 97.56 70 GLU A N 1
ATOM 539 C CA . GLU A 1 70 ? 6.060 -6.726 8.400 1.00 97.56 70 GLU A CA 1
ATOM 540 C C . GLU A 1 70 ? 5.209 -7.940 8.013 1.00 97.56 70 GLU A C 1
ATOM 542 O O . GLU A 1 70 ? 3.982 -7.875 7.915 1.00 97.56 70 GLU A O 1
ATOM 547 N N . TYR A 1 71 ? 5.876 -9.071 7.812 1.00 98.06 71 TYR A N 1
ATOM 548 C CA . TYR A 1 71 ? 5.223 -10.366 7.673 1.00 98.06 71 TYR A CA 1
ATOM 549 C C . TYR A 1 71 ? 4.838 -10.914 9.052 1.00 98.06 71 TYR A C 1
ATOM 551 O O . TYR A 1 71 ? 5.602 -10.785 10.009 1.00 98.06 71 TYR A O 1
ATOM 559 N N . THR A 1 72 ? 3.672 -11.551 9.144 1.00 98.06 72 THR A N 1
ATOM 560 C CA . THR A 1 72 ? 3.266 -12.326 10.320 1.00 98.06 72 THR A CA 1
ATOM 561 C C . THR A 1 72 ? 2.812 -13.714 9.897 1.00 98.06 72 THR A C 1
ATOM 563 O O . THR A 1 72 ? 2.106 -13.879 8.904 1.00 98.06 72 THR A O 1
ATOM 566 N N . VAL A 1 73 ? 3.211 -14.718 10.676 1.00 97.44 73 VAL A N 1
ATOM 567 C CA . VAL A 1 73 ? 2.825 -16.121 10.466 1.00 97.44 73 VAL A CA 1
ATOM 568 C C . VAL A 1 73 ? 1.433 -16.438 11.015 1.00 97.44 73 VAL A C 1
ATOM 570 O O . VAL A 1 73 ? 0.844 -17.441 10.630 1.00 97.44 73 VAL A O 1
ATOM 573 N N . ALA A 1 74 ? 0.914 -15.602 11.918 1.00 97.69 74 ALA A N 1
ATOM 574 C CA . ALA A 1 74 ? -0.336 -15.835 12.631 1.00 97.69 74 ALA A CA 1
ATOM 575 C C . ALA A 1 74 ? -1.234 -14.595 12.609 1.00 97.69 74 ALA A C 1
ATOM 577 O O . ALA A 1 74 ? -0.768 -13.460 12.463 1.00 97.69 74 ALA A O 1
ATOM 578 N N . GLU A 1 75 ? -2.530 -14.838 12.769 1.00 98.31 75 GLU A N 1
ATOM 579 C CA . GLU A 1 75 ? -3.534 -13.794 12.935 1.00 98.31 75 GLU A CA 1
ATOM 580 C C . GLU A 1 75 ? -3.597 -13.301 14.384 1.00 98.31 75 GLU A C 1
ATOM 582 O O . GLU A 1 75 ? -3.188 -13.993 15.320 1.00 98.31 75 GLU A O 1
ATOM 587 N N . CYS A 1 76 ? -4.148 -12.104 14.576 1.00 97.75 76 CYS A N 1
ATOM 588 C CA . CYS A 1 76 ? -4.456 -11.594 15.905 1.00 97.75 76 CYS A CA 1
ATOM 589 C C . CYS A 1 76 ? -5.626 -12.376 16.523 1.00 97.75 76 CYS A C 1
ATOM 591 O O . CYS A 1 76 ? -6.600 -12.680 15.837 1.00 97.75 76 CYS A O 1
ATOM 593 N N . ALA A 1 77 ? -5.575 -12.626 17.835 1.00 97.94 77 ALA A N 1
ATOM 594 C CA . ALA A 1 77 ? -6.681 -13.253 18.569 1.00 97.94 77 ALA A CA 1
ATOM 595 C C . ALA A 1 77 ? -7.955 -12.385 18.596 1.00 97.94 77 ALA A C 1
ATOM 597 O O . ALA A 1 77 ? -9.062 -12.904 18.694 1.00 97.94 77 ALA A O 1
ATOM 598 N N . GLY A 1 78 ? -7.792 -11.064 18.504 1.00 97.56 78 GLY A N 1
ATOM 599 C CA . GLY A 1 78 ? -8.868 -10.099 18.321 1.00 97.56 78 GLY A CA 1
ATOM 600 C C . GLY A 1 78 ? -8.492 -9.133 17.207 1.00 97.56 78 GLY A C 1
ATOM 601 O O . GLY A 1 78 ? -7.329 -8.740 17.091 1.00 97.56 78 GLY A O 1
ATOM 602 N N . ARG A 1 79 ? -9.471 -8.779 16.380 1.00 97.94 79 ARG A N 1
ATOM 603 C CA . ARG A 1 79 ? -9.297 -7.864 15.255 1.00 97.94 79 ARG A CA 1
ATOM 604 C C . ARG A 1 79 ? -10.021 -6.559 15.546 1.00 97.94 79 ARG A C 1
ATOM 606 O O . ARG A 1 79 ? -11.065 -6.536 16.193 1.00 97.94 79 ARG A O 1
ATOM 613 N N . ASP A 1 80 ? -9.407 -5.472 15.122 1.00 96.31 80 ASP A N 1
ATOM 614 C CA . ASP A 1 80 ? -9.821 -4.107 15.386 1.00 96.31 80 ASP A CA 1
ATOM 615 C C . ASP A 1 80 ? -10.669 -3.550 14.240 1.00 96.31 80 ASP A C 1
ATOM 617 O O . ASP A 1 80 ? -10.379 -3.745 13.060 1.00 96.31 80 ASP A O 1
ATOM 621 N N . LYS A 1 81 ? -11.716 -2.808 14.600 1.00 97.38 81 LYS A N 1
ATOM 622 C CA . LYS A 1 81 ? -12.536 -2.020 13.678 1.00 97.38 81 LYS A CA 1
ATOM 623 C C . LYS A 1 81 ? -12.713 -0.635 14.284 1.00 97.38 81 LYS A C 1
ATOM 625 O O . LYS A 1 81 ? -13.030 -0.518 15.467 1.00 97.38 81 LYS A O 1
ATOM 630 N N . TYR A 1 82 ? -12.492 0.410 13.493 1.00 96.38 82 TYR A N 1
ATOM 631 C CA . TYR A 1 82 ? -12.472 1.781 13.996 1.00 96.38 82 TYR A CA 1
ATOM 632 C C . TYR A 1 82 ? -13.579 2.630 13.388 1.00 96.38 82 TYR A C 1
ATOM 634 O O . TYR A 1 82 ? -13.852 2.559 12.192 1.00 96.38 82 TYR A O 1
ATOM 642 N N . THR A 1 83 ? -14.148 3.505 14.215 1.00 96.44 83 THR A N 1
ATOM 643 C CA . THR A 1 83 ? -14.885 4.684 13.756 1.00 96.44 83 THR A CA 1
ATOM 644 C C . THR A 1 83 ? -14.063 5.917 14.102 1.00 96.44 83 THR A C 1
ATOM 646 O O . THR A 1 83 ? -13.772 6.152 15.274 1.00 96.44 83 THR A O 1
ATOM 649 N N . ILE A 1 84 ? -13.659 6.691 13.096 1.00 94.62 84 ILE A N 1
ATOM 650 C CA . ILE A 1 84 ? -12.823 7.887 13.272 1.00 94.62 84 ILE A CA 1
ATOM 651 C C . ILE A 1 84 ? -13.462 9.021 12.483 1.00 94.62 84 ILE A C 1
ATOM 653 O O . ILE A 1 84 ? -13.742 8.869 11.296 1.00 94.62 84 ILE A O 1
ATOM 657 N N . GLY A 1 85 ? -13.724 10.151 13.144 1.00 91.69 85 GLY A N 1
ATOM 658 C CA . GLY A 1 85 ? -14.357 11.304 12.495 1.00 91.69 85 GLY A CA 1
ATOM 659 C C . GLY A 1 85 ? -15.731 10.989 1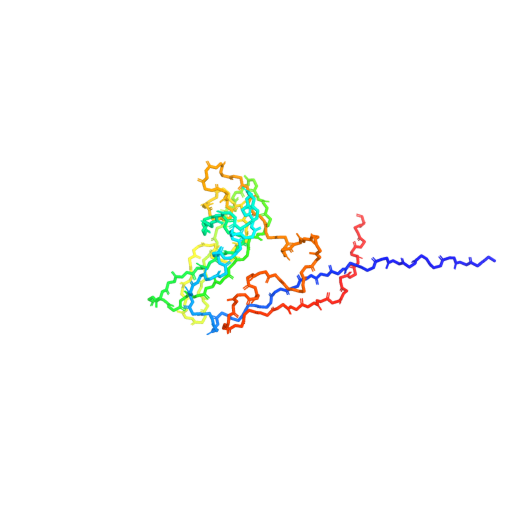1.888 1.00 91.69 85 GLY A C 1
ATOM 660 O O . GLY A 1 85 ? -16.070 11.526 10.843 1.00 91.69 85 GLY A O 1
ATOM 661 N N . GLY A 1 86 ? -16.493 10.070 12.495 1.00 92.88 86 GLY A N 1
ATOM 662 C CA . GLY A 1 86 ? -17.805 9.636 11.996 1.00 92.88 86 GLY A CA 1
ATOM 663 C C . GLY A 1 86 ? -17.765 8.643 10.826 1.00 92.88 86 GLY A C 1
ATOM 664 O O . GLY A 1 86 ? -18.820 8.175 10.411 1.00 92.88 86 GLY A O 1
ATOM 665 N N . LYS A 1 87 ? -16.578 8.281 10.322 1.00 93.94 87 LYS A N 1
ATOM 666 C CA . LYS A 1 87 ? -16.400 7.274 9.266 1.00 93.94 87 LYS A CA 1
ATOM 667 C C . LYS A 1 87 ? -16.078 5.918 9.879 1.00 93.94 87 LYS A C 1
ATOM 669 O O . LYS A 1 87 ? -15.154 5.815 10.690 1.00 93.94 87 LYS A O 1
ATOM 674 N N . GLU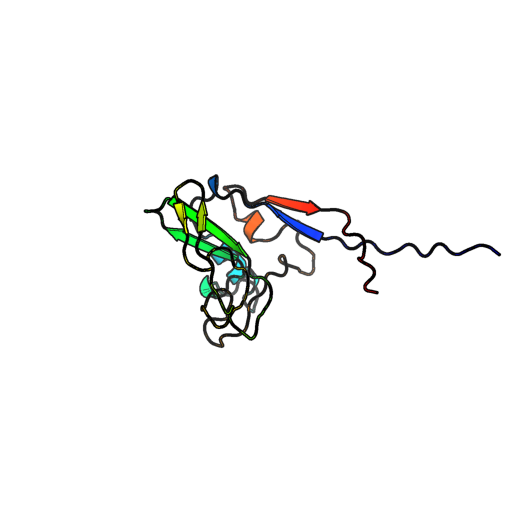 A 1 88 ? -16.820 4.886 9.486 1.00 95.31 88 GLU A N 1
ATOM 675 C CA . GLU A 1 88 ? -16.547 3.504 9.885 1.00 95.31 88 GLU A CA 1
ATOM 676 C C . GLU A 1 88 ? -15.597 2.841 8.878 1.00 95.31 88 GLU A C 1
ATOM 678 O O . GLU A 1 88 ? -15.912 2.722 7.691 1.00 95.31 88 GLU A O 1
ATOM 683 N N . TYR A 1 89 ? -14.438 2.401 9.364 1.00 96.75 89 TYR A N 1
ATOM 684 C CA . TYR A 1 89 ? -13.415 1.713 8.581 1.00 96.75 89 TYR A CA 1
ATOM 685 C C . TYR A 1 89 ? -13.578 0.198 8.683 1.00 96.75 89 TYR A C 1
ATOM 687 O O . TYR A 1 89 ? -14.136 -0.325 9.650 1.00 96.75 89 TYR A O 1
ATOM 695 N N . ASP A 1 90 ? -13.061 -0.508 7.683 1.00 96.44 90 ASP A N 1
ATOM 696 C CA . ASP A 1 90 ? -13.094 -1.967 7.656 1.00 96.44 90 ASP A CA 1
ATOM 697 C C . ASP A 1 90 ? -12.215 -2.568 8.766 1.00 96.44 90 ASP A C 1
ATOM 699 O O . ASP A 1 90 ? -11.292 -1.930 9.287 1.00 96.44 90 ASP A O 1
ATOM 703 N N . GLU A 1 91 ? -12.502 -3.817 9.129 1.00 98.00 91 GLU A N 1
ATOM 704 C CA . GLU A 1 91 ? -11.670 -4.580 10.060 1.00 98.00 91 GLU A CA 1
ATOM 705 C C . GLU A 1 91 ? -10.209 -4.605 9.571 1.00 98.00 91 GLU A C 1
ATOM 707 O O . GLU A 1 91 ? -9.933 -4.871 8.399 1.00 98.00 91 GLU A O 1
ATOM 712 N N . CYS A 1 92 ? -9.262 -4.311 10.465 1.00 97.56 92 CYS A N 1
ATOM 713 C CA . CYS A 1 92 ? -7.828 -4.252 10.173 1.00 97.56 92 CYS A CA 1
ATOM 714 C C . CYS A 1 92 ? -7.422 -3.261 9.058 1.00 97.56 92 CYS A C 1
ATOM 716 O O . CYS A 1 92 ? -6.326 -3.401 8.501 1.00 97.56 92 CYS A O 1
ATOM 718 N N . ALA A 1 93 ? -8.243 -2.249 8.744 1.00 95.56 93 ALA A N 1
ATOM 719 C CA . ALA A 1 93 ? -7.992 -1.282 7.668 1.00 95.56 93 ALA A CA 1
ATOM 720 C C . ALA A 1 93 ? -6.594 -0.636 7.735 1.00 95.56 93 ALA A C 1
ATOM 722 O O . ALA A 1 93 ? -5.896 -0.524 6.733 1.00 95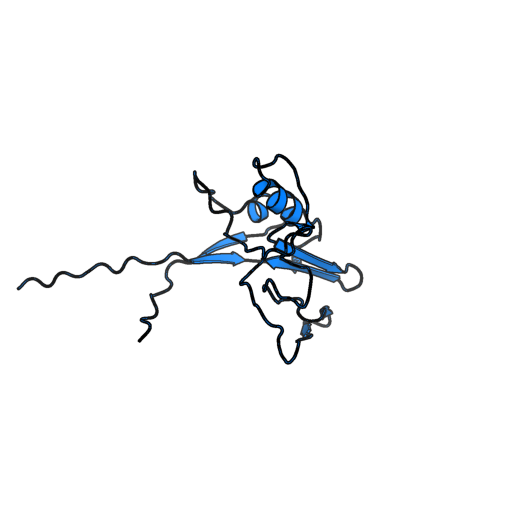.56 93 ALA A O 1
ATOM 723 N N . PHE A 1 94 ? -6.124 -0.264 8.923 1.00 96.12 94 PHE A N 1
ATOM 724 C CA . PHE A 1 94 ? -4.823 0.400 9.084 1.00 96.12 94 PHE A CA 1
ATOM 725 C C . PHE A 1 94 ? -3.655 -0.576 9.288 1.00 96.12 94 PHE A C 1
ATOM 727 O O . PHE A 1 94 ? -2.498 -0.162 9.407 1.00 96.12 94 PHE A O 1
ATOM 734 N N . CYS A 1 95 ? -3.931 -1.882 9.330 1.00 97.50 95 CYS A N 1
ATOM 735 C CA . CYS A 1 95 ? -2.908 -2.888 9.545 1.00 97.50 95 CYS A CA 1
ATOM 736 C C . CYS A 1 95 ? -2.027 -3.022 8.301 1.00 97.50 95 CYS A C 1
ATOM 738 O O . CYS A 1 95 ? -2.499 -3.285 7.196 1.00 97.50 95 CYS A O 1
ATOM 740 N N . ARG A 1 96 ? -0.713 -2.910 8.498 1.00 97.88 96 ARG A N 1
ATOM 741 C CA . ARG A 1 96 ? 0.292 -2.993 7.430 1.00 97.88 96 ARG A CA 1
ATOM 742 C C . ARG A 1 96 ? 0.781 -4.413 7.157 1.00 97.88 96 ARG A C 1
ATOM 744 O O . ARG A 1 96 ? 1.524 -4.627 6.207 1.00 97.88 96 ARG A O 1
ATOM 751 N N . ALA A 1 97 ? 0.413 -5.377 7.995 1.00 98.31 97 ALA A N 1
ATOM 752 C CA . ALA A 1 97 ? 1.027 -6.695 7.963 1.00 98.31 97 ALA A CA 1
ATOM 753 C C . ALA A 1 97 ? 0.708 -7.457 6.668 1.00 98.31 97 ALA A C 1
ATOM 755 O O . ALA A 1 97 ? -0.410 -7.374 6.149 1.00 98.31 97 ALA A O 1
ATOM 756 N N . SER A 1 98 ? 1.664 -8.240 6.175 1.00 98.44 98 SER A N 1
ATOM 757 C CA . SER A 1 98 ? 1.358 -9.356 5.280 1.00 98.44 98 SER A CA 1
ATOM 758 C C . SER A 1 98 ? 0.883 -10.517 6.157 1.00 98.44 98 SER A C 1
ATOM 760 O O . SER A 1 98 ? 1.689 -11.245 6.733 1.00 98.44 98 SER A O 1
ATOM 762 N N . CYS A 1 99 ? -0.433 -10.581 6.374 1.00 98.44 99 CYS A N 1
ATOM 763 C CA . CYS A 1 99 ? -1.086 -11.416 7.386 1.00 98.44 99 CYS A CA 1
ATOM 764 C C . CYS A 1 99 ? -1.910 -12.530 6.729 1.00 98.44 99 CYS A C 1
ATOM 766 O O . CYS A 1 99 ? -2.580 -12.243 5.734 1.00 98.44 99 CYS A O 1
ATOM 768 N N . PRO A 1 100 ? -1.937 -13.771 7.256 1.00 97.69 100 PRO A N 1
ATOM 769 C CA . PRO A 1 100 ? -2.771 -14.850 6.719 1.00 97.69 100 PRO A CA 1
ATOM 770 C C . PRO A 1 100 ? -4.261 -14.490 6.584 1.00 97.69 100 PRO A C 1
ATOM 772 O O . PRO A 1 100 ? -4.878 -14.967 5.640 1.00 97.69 100 PRO A O 1
ATOM 775 N N . SER A 1 101 ? -4.788 -13.561 7.390 1.00 97.62 101 SER A N 1
ATOM 776 C CA . SER A 1 101 ? -6.213 -13.191 7.403 1.00 97.62 101 SER A CA 1
ATOM 777 C C . SER A 1 101 ? -6.764 -12.504 6.148 1.00 97.62 101 SER A C 1
ATOM 779 O O . SER A 1 101 ? -7.980 -12.367 6.027 1.00 97.62 101 SER A O 1
ATOM 781 N N . ARG A 1 102 ? -5.907 -12.012 5.243 1.00 96.56 102 ARG A N 1
ATOM 782 C CA . ARG A 1 102 ? -6.317 -11.278 4.029 1.00 96.56 102 ARG A CA 1
ATOM 783 C C . ARG A 1 102 ? -5.272 -11.352 2.917 1.00 96.56 102 ARG A C 1
ATOM 785 O O . ARG A 1 102 ? -4.094 -11.560 3.191 1.00 96.56 102 ARG A O 1
ATOM 792 N N . ASP A 1 103 ? -5.661 -11.083 1.675 1.00 96.25 103 ASP A N 1
ATOM 793 C CA . ASP A 1 103 ? -4.748 -11.156 0.514 1.00 96.25 103 ASP A CA 1
ATOM 794 C C . ASP A 1 103 ? -3.892 -9.899 0.303 1.00 96.25 103 ASP A C 1
ATOM 796 O O . ASP A 1 103 ? -2.949 -9.884 -0.486 1.00 9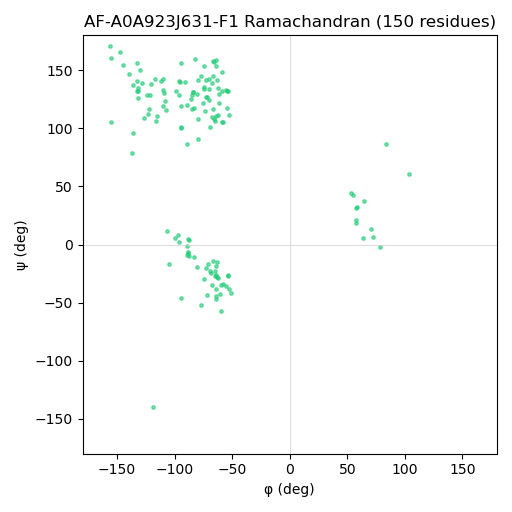6.25 103 ASP A O 1
ATOM 800 N N . ILE A 1 104 ? -4.203 -8.812 1.013 1.00 96.69 104 ILE A N 1
ATOM 801 C CA . ILE A 1 104 ? -3.465 -7.552 0.897 1.00 96.69 104 ILE A CA 1
ATOM 802 C C . ILE A 1 104 ? -1.998 -7.761 1.326 1.00 96.69 104 ILE A C 1
ATOM 804 O O . ILE A 1 104 ? -1.721 -8.355 2.369 1.00 96.69 104 ILE A O 1
ATOM 808 N N . PHE A 1 105 ? -1.069 -7.219 0.529 1.00 98.50 105 PHE A N 1
ATOM 809 C CA . PHE A 1 105 ? 0.387 -7.342 0.692 1.00 98.50 105 PHE A CA 1
ATOM 810 C C . PHE A 1 105 ? 0.921 -8.773 0.548 1.00 98.50 105 PHE A C 1
ATOM 812 O O . PHE A 1 105 ? 1.865 -9.163 1.239 1.00 98.50 105 PHE A O 1
ATOM 819 N N . LYS A 1 106 ? 0.338 -9.544 -0.369 1.00 98.62 106 LYS A N 1
ATOM 820 C CA . LYS A 1 106 ? 0.867 -10.828 -0.827 1.00 98.62 106 LYS A CA 1
ATOM 821 C C . LYS A 1 106 ? 0.909 -10.862 -2.349 1.00 98.62 106 LYS A C 1
ATOM 823 O O . LYS A 1 106 ? 0.094 -10.218 -3.006 1.00 98.62 106 LYS A O 1
ATOM 828 N N . GLU A 1 107 ? 1.854 -11.608 -2.900 1.00 98.31 107 GLU A N 1
ATOM 829 C CA . GLU A 1 107 ? 1.858 -11.932 -4.320 1.00 98.31 107 GLU A CA 1
ATOM 830 C C . GLU A 1 107 ? 0.579 -12.720 -4.664 1.00 98.31 107 GLU A C 1
ATOM 832 O O . GLU A 1 107 ? 0.263 -13.690 -3.972 1.00 98.31 107 GLU A O 1
ATOM 837 N N . PRO A 1 108 ? -0.179 -12.327 -5.704 1.00 97.75 108 PRO A N 1
ATOM 838 C CA . PRO A 1 108 ? -1.509 -12.875 -5.980 1.00 97.75 108 PRO A CA 1
ATOM 839 C C . PRO A 1 108 ? -1.489 -14.321 -6.492 1.00 97.75 108 PRO A C 1
ATOM 841 O O . PRO A 1 108 ? -2.522 -14.976 -6.513 1.00 97.75 108 PRO A O 1
ATOM 844 N N . ASP A 1 109 ? -0.334 -14.803 -6.946 1.00 97.06 109 ASP A N 1
ATOM 845 C CA . ASP A 1 109 ? -0.133 -16.156 -7.463 1.00 97.06 109 ASP A CA 1
ATOM 846 C C . ASP A 1 109 ? 0.378 -17.124 -6.388 1.00 97.06 109 ASP A C 1
ATOM 848 O O . ASP A 1 109 ? -0.113 -18.240 -6.261 1.00 97.06 109 ASP A O 1
ATOM 852 N N . SER A 1 110 ? 1.372 -16.695 -5.616 1.00 97.44 110 SER A N 1
ATOM 853 C CA . SER A 1 110 ? 2.122 -17.539 -4.683 1.00 97.44 110 SER A CA 1
ATOM 854 C C . SER A 1 110 ? 1.758 -17.314 -3.218 1.00 97.44 110 SER A C 1
ATOM 856 O O . SER A 1 110 ? 2.115 -18.127 -2.368 1.00 97.44 110 SER A O 1
ATOM 858 N N . GLY A 1 111 ? 1.093 -16.202 -2.892 1.00 97.00 111 GLY A N 1
ATOM 859 C CA . GLY A 1 111 ? 0.826 -15.792 -1.515 1.00 97.00 111 GLY A CA 1
ATOM 860 C C . GLY A 1 111 ? 2.060 -15.277 -0.763 1.00 97.00 111 GLY A C 1
ATOM 861 O O . GLY A 1 111 ? 1.966 -15.011 0.437 1.00 97.00 111 GLY A O 1
ATOM 862 N N . LEU A 1 112 ? 3.211 -15.127 -1.433 1.00 98.12 112 LEU A N 1
ATOM 863 C CA . LEU A 1 112 ? 4.449 -14.657 -0.807 1.00 98.12 112 LEU A CA 1
ATOM 864 C C . LEU A 1 112 ? 4.304 -13.223 -0.277 1.00 98.12 112 LEU A C 1
ATOM 866 O O . LEU A 1 112 ? 3.675 -12.391 -0.932 1.00 98.12 112 LEU A O 1
ATOM 870 N N . PRO A 1 113 ? 4.887 -12.897 0.888 1.00 98.31 113 PRO A N 1
ATOM 871 C CA . PRO A 1 113 ? 4.686 -11.600 1.513 1.00 98.31 113 PRO A CA 1
ATOM 872 C C . PRO A 1 113 ? 5.362 -10.470 0.735 1.00 98.31 113 PRO A C 1
ATOM 874 O O . PRO A 1 113 ? 6.539 -10.540 0.383 1.00 98.31 113 PRO A O 1
ATOM 877 N N . LEU A 1 114 ? 4.625 -9.381 0.537 1.00 98.56 114 LEU A N 1
ATOM 878 C CA . LEU A 1 114 ? 5.139 -8.125 0.006 1.00 98.56 114 LEU A CA 1
ATOM 879 C C . LEU A 1 114 ? 5.476 -7.179 1.158 1.00 98.56 114 LEU A C 1
ATOM 881 O O . LEU A 1 114 ? 4.719 -7.067 2.122 1.00 98.56 114 LEU A O 1
ATOM 885 N N . LYS A 1 115 ? 6.585 -6.448 1.029 1.00 98.19 115 LYS A N 1
ATOM 886 C CA . LYS A 1 115 ? 7.023 -5.422 1.983 1.00 98.19 115 LYS A CA 1
ATOM 887 C C . LYS A 1 115 ? 7.497 -4.182 1.235 1.00 98.19 115 LYS A C 1
ATOM 889 O O . LYS A 1 115 ? 8.183 -4.297 0.222 1.00 98.19 115 LYS A O 1
ATOM 894 N N . CYS A 1 116 ? 7.117 -3.001 1.721 1.00 97.31 116 CYS A N 1
ATOM 895 C CA . CYS A 1 116 ? 7.639 -1.743 1.201 1.00 97.31 116 CYS A CA 1
ATOM 896 C C . CYS A 1 116 ? 9.089 -1.565 1.662 1.00 97.31 116 CYS A C 1
ATOM 898 O O . CYS A 1 116 ? 9.379 -1.612 2.857 1.00 97.31 116 CYS A O 1
ATOM 900 N N . ASP A 1 117 ? 9.975 -1.327 0.707 1.00 94.94 117 ASP A N 1
ATOM 901 C CA . ASP A 1 117 ? 11.409 -1.094 0.881 1.00 94.94 117 ASP A CA 1
ATOM 902 C C . ASP A 1 117 ? 11.788 0.379 0.659 1.00 94.94 117 ASP A C 1
ATOM 904 O O . ASP A 1 117 ? 12.957 0.718 0.529 1.00 94.94 117 ASP A O 1
ATOM 908 N N . MET A 1 118 ? 10.796 1.275 0.591 1.00 93.62 118 MET A N 1
ATOM 909 C CA . MET A 1 118 ? 10.987 2.687 0.248 1.00 93.62 118 MET A CA 1
ATOM 910 C C . MET A 1 118 ? 11.654 2.906 -1.124 1.00 93.62 118 MET A C 1
ATOM 912 O O . MET A 1 118 ? 12.346 3.910 -1.300 1.00 93.62 118 MET A O 1
ATOM 916 N N . CYS A 1 119 ? 11.415 2.002 -2.087 1.00 93.88 119 CYS A N 1
ATOM 917 C CA . CYS A 1 119 ? 12.022 2.014 -3.423 1.00 93.88 119 CYS A CA 1
ATOM 918 C C . CYS A 1 119 ? 13.553 2.096 -3.356 1.00 93.88 119 CYS A C 1
ATOM 920 O O . CYS A 1 119 ? 14.171 2.899 -4.056 1.00 93.88 119 CYS A O 1
ATOM 922 N N . GLU A 1 120 ? 14.165 1.308 -2.471 1.00 88.75 120 GLU A N 1
ATOM 923 C CA . GLU A 1 120 ? 15.619 1.199 -2.409 1.00 88.75 120 GLU A CA 1
ATOM 924 C C . GLU A 1 120 ? 16.166 0.654 -3.736 1.00 88.75 120 GLU A C 1
ATOM 926 O O . GLU A 1 120 ? 15.773 -0.406 -4.217 1.00 88.75 120 GLU A O 1
ATOM 931 N N . SER A 1 121 ? 17.048 1.426 -4.369 1.00 88.94 121 SER A N 1
ATOM 932 C CA . SER A 1 121 ? 17.601 1.125 -5.688 1.00 88.94 121 SER A CA 1
ATOM 933 C C . SER A 1 121 ? 19.031 1.623 -5.824 1.00 88.94 121 SER A C 1
ATOM 93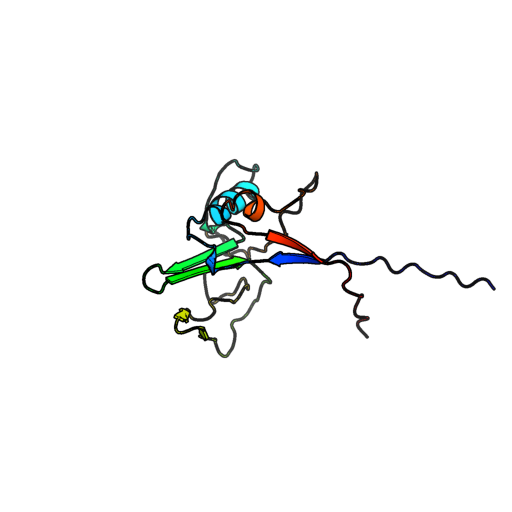5 O O . SER A 1 121 ? 19.484 2.454 -5.036 1.00 88.94 121 SER A O 1
ATOM 937 N N . ASP A 1 122 ? 19.710 1.138 -6.862 1.00 84.75 122 ASP A N 1
ATOM 938 C CA . ASP A 1 122 ? 21.010 1.629 -7.305 1.00 84.75 122 ASP A CA 1
ATOM 939 C C . ASP A 1 122 ? 20.905 2.094 -8.775 1.00 84.75 122 ASP A C 1
ATOM 941 O O . ASP A 1 122 ? 20.555 1.275 -9.635 1.00 84.75 122 ASP A O 1
ATOM 945 N N . PRO A 1 123 ? 21.107 3.393 -9.077 1.00 87.81 123 PRO A N 1
ATOM 946 C CA . PRO A 1 123 ? 21.345 4.487 -8.130 1.00 87.81 123 PRO A CA 1
ATOM 947 C C . PRO A 1 123 ? 20.125 4.765 -7.225 1.00 87.81 123 PRO A C 1
ATOM 949 O O . PRO A 1 123 ? 18.990 4.422 -7.585 1.00 87.81 123 PRO A O 1
ATOM 952 N N . PRO A 1 124 ? 20.329 5.373 -6.042 1.00 86.69 124 PRO A N 1
ATOM 953 C CA . PRO A 1 124 ? 19.241 5.693 -5.124 1.00 86.69 124 PRO A CA 1
ATOM 954 C C . PRO A 1 124 ? 18.319 6.771 -5.699 1.00 86.69 124 PRO A C 1
ATOM 956 O O . PRO A 1 124 ? 18.777 7.760 -6.268 1.00 86.69 124 PRO A O 1
ATOM 959 N N . LEU A 1 125 ? 17.011 6.594 -5.504 1.00 89.00 125 LEU A N 1
ATOM 960 C CA . LEU A 1 125 ? 16.015 7.616 -5.825 1.00 89.00 125 LEU A CA 1
ATOM 961 C C . LEU A 1 125 ? 15.993 8.715 -4.757 1.00 89.00 125 LEU A C 1
ATOM 963 O O . LEU A 1 125 ? 16.106 8.439 -3.557 1.00 89.00 125 LEU A O 1
ATOM 967 N N . GLU A 1 126 ? 15.750 9.952 -5.188 1.00 87.19 126 GLU A N 1
ATOM 968 C CA . GLU A 1 126 ? 15.491 11.077 -4.283 1.00 87.19 126 GLU A CA 1
ATOM 969 C C . GLU A 1 126 ? 14.245 10.816 -3.425 1.00 87.19 126 GLU A C 1
ATOM 971 O O . GLU A 1 126 ? 14.271 10.983 -2.203 1.00 87.19 126 GLU A O 1
ATOM 976 N N . GLU A 1 127 ? 13.186 10.281 -4.031 1.00 89.94 127 GLU A N 1
ATOM 977 C CA . GLU A 1 127 ? 11.944 9.897 -3.364 1.00 89.94 127 GLU A CA 1
ATOM 978 C C . GLU A 1 127 ? 11.304 8.637 -3.976 1.00 89.94 127 GLU A C 1
ATOM 980 O O . GLU A 1 127 ? 11.552 8.329 -5.142 1.00 89.94 127 GLU A O 1
ATOM 985 N N . PRO A 1 128 ? 10.500 7.872 -3.208 1.00 94.38 128 PRO A N 1
ATOM 986 C CA . PRO A 1 128 ? 9.813 6.686 -3.711 1.00 94.38 128 PRO A CA 1
ATOM 987 C C . PRO A 1 128 ? 8.884 6.992 -4.887 1.00 94.38 128 PRO A C 1
ATOM 989 O O . PRO A 1 128 ? 8.225 8.028 -4.919 1.00 94.38 128 PRO A O 1
ATOM 992 N N . MET A 1 129 ? 8.722 6.034 -5.798 1.00 95.44 129 MET A N 1
ATOM 993 C CA . MET A 1 129 ? 7.899 6.224 -7.000 1.00 95.44 129 MET A CA 1
ATOM 994 C C . MET A 1 129 ? 6.438 6.592 -6.706 1.00 95.44 129 MET A C 1
ATOM 996 O O . MET A 1 129 ? 5.825 7.348 -7.451 1.00 95.44 129 MET A O 1
ATOM 1000 N N . CYS A 1 130 ? 5.865 6.070 -5.617 1.00 96.38 130 CYS A N 1
ATOM 1001 C CA . CYS A 1 130 ? 4.496 6.402 -5.219 1.00 96.38 130 CYS A CA 1
ATOM 1002 C C . CYS A 1 130 ? 4.335 7.848 -4.726 1.00 96.38 130 CYS A C 1
ATOM 1004 O O . CYS A 1 130 ? 3.224 8.362 -4.793 1.00 96.38 130 CYS A O 1
ATOM 1006 N N . VAL A 1 131 ? 5.415 8.484 -4.262 1.00 94.25 131 VAL A N 1
ATOM 1007 C CA . VAL A 1 131 ? 5.463 9.913 -3.919 1.00 94.25 131 VAL A CA 1
ATOM 1008 C C . VAL A 1 131 ? 5.558 10.726 -5.211 1.00 94.25 131 VAL A C 1
ATOM 1010 O O . VAL A 1 131 ? 4.661 11.519 -5.476 1.00 94.25 131 VAL A O 1
ATOM 1013 N N . GLN A 1 132 ? 6.523 10.400 -6.082 1.00 93.94 132 GLN A N 1
ATOM 1014 C CA . GLN A 1 132 ? 6.725 11.067 -7.382 1.00 93.94 132 GLN A CA 1
ATOM 1015 C C . GLN A 1 132 ? 5.456 11.110 -8.247 1.00 93.94 132 GLN A C 1
ATOM 1017 O O . GLN A 1 132 ? 5.194 12.080 -8.951 1.00 93.94 132 GLN A O 1
ATOM 1022 N N . TRP A 1 133 ? 4.664 10.034 -8.226 1.00 95.19 133 TRP A N 1
ATOM 1023 C CA . TRP A 1 133 ? 3.448 9.914 -9.038 1.00 95.19 133 TRP A CA 1
ATOM 1024 C C . TRP A 1 133 ? 2.187 10.459 -8.363 1.00 95.19 133 TRP A C 1
ATOM 1026 O O . TRP A 1 133 ? 1.126 10.503 -8.988 1.00 95.19 133 TRP A O 1
ATOM 1036 N N . CYS A 1 134 ? 2.259 10.860 -7.094 1.00 95.25 134 CYS A N 1
ATOM 1037 C CA . CYS A 1 134 ? 1.112 11.417 -6.395 1.00 95.25 134 CYS A CA 1
ATOM 1038 C C . CYS A 1 134 ? 1.045 12.932 -6.588 1.00 95.25 134 CYS A C 1
ATOM 1040 O O . CYS A 1 134 ? 1.472 13.704 -5.732 1.00 95.25 134 CYS A O 1
ATOM 1042 N N . LEU A 1 135 ? 0.417 13.362 -7.683 1.00 89.44 135 LEU A N 1
ATOM 1043 C CA . LEU A 1 135 ? 0.230 14.788 -7.988 1.00 89.44 135 LEU A CA 1
ATOM 1044 C C . LEU A 1 135 ? -0.644 15.533 -6.961 1.00 89.44 135 LEU A C 1
ATOM 1046 O O . LEU A 1 135 ? -0.648 16.759 -6.933 1.00 89.44 135 LEU A O 1
ATOM 1050 N N . ALA A 1 136 ? -1.382 14.801 -6.120 1.00 82.56 136 ALA A N 1
ATOM 1051 C CA . ALA A 1 136 ? -2.219 15.359 -5.060 1.00 82.56 136 ALA A CA 1
ATOM 1052 C C . ALA A 1 136 ? -1.476 15.559 -3.719 1.00 82.56 136 ALA A C 1
ATOM 1054 O O . ALA A 1 136 ? -2.027 16.182 -2.815 1.00 82.56 136 ALA A O 1
ATOM 1055 N N . GLY A 1 137 ? -0.229 15.080 -3.586 1.00 67.94 137 GLY A N 1
ATOM 1056 C CA . GLY A 1 137 ? 0.631 15.383 -2.433 1.00 67.94 137 GLY A CA 1
ATOM 1057 C C . GLY A 1 137 ? 0.780 14.263 -1.399 1.00 67.94 137 GLY A C 1
ATOM 1058 O O . GLY A 1 137 ? 0.475 14.461 -0.224 1.00 67.94 137 GLY A O 1
ATOM 1059 N N . LEU A 1 138 ? 1.307 13.099 -1.809 1.00 73.81 138 LEU A N 1
ATOM 1060 C CA . LEU A 1 138 ? 2.072 12.265 -0.866 1.00 73.81 138 LEU A CA 1
ATOM 1061 C C . LEU A 1 138 ? 3.428 12.943 -0.663 1.00 73.81 138 LEU A C 1
ATOM 1063 O O . LEU A 1 138 ? 4.038 13.360 -1.639 1.00 73.81 138 LEU A O 1
ATOM 1067 N N . GLU A 1 139 ? 3.901 13.047 0.578 1.00 72.88 139 GLU A N 1
ATOM 1068 C CA . GLU A 1 139 ? 5.139 13.767 0.896 1.00 72.88 139 GLU A CA 1
ATOM 1069 C C . GLU A 1 139 ? 6.114 12.844 1.636 1.00 72.88 139 GLU A C 1
ATOM 1071 O O . GLU A 1 139 ? 5.778 12.216 2.647 1.00 72.88 139 GLU A O 1
ATOM 1076 N N . LYS A 1 140 ? 7.356 12.759 1.152 1.00 66.62 140 LYS A N 1
ATOM 1077 C CA . LYS A 1 140 ? 8.440 12.088 1.874 1.00 66.62 140 LYS A CA 1
ATOM 1078 C C . LYS A 1 140 ? 9.007 13.032 2.936 1.00 66.62 140 LYS A C 1
ATOM 1080 O O . LYS A 1 140 ? 9.426 14.140 2.623 1.00 66.62 140 LYS A O 1
ATOM 1085 N N . LEU A 1 141 ? 9.116 12.551 4.172 1.00 60.22 141 LEU A N 1
ATOM 1086 C CA . LEU A 1 141 ? 9.876 13.205 5.236 1.00 60.22 141 LEU A CA 1
ATOM 1087 C C . LEU A 1 141 ? 11.145 12.394 5.539 1.00 60.22 141 LEU A C 1
ATOM 1089 O O . LEU A 1 141 ? 11.116 11.173 5.719 1.00 60.22 141 LEU A O 1
ATOM 1093 N N . MET A 1 142 ? 12.293 13.069 5.580 1.00 54.78 142 MET A N 1
ATOM 1094 C CA . MET A 1 142 ? 13.548 12.469 6.035 1.00 54.78 142 MET A CA 1
ATOM 1095 C C . MET A 1 142 ? 13.745 12.783 7.516 1.00 54.78 142 MET A C 1
ATOM 1097 O O . MET A 1 142 ? 14.197 13.872 7.863 1.00 54.78 142 MET A O 1
ATOM 1101 N N . ASP A 1 143 ? 13.447 11.822 8.388 1.00 51.38 143 ASP A N 1
ATOM 1102 C CA . ASP A 1 143 ? 13.671 11.995 9.820 1.00 51.38 143 ASP A CA 1
ATOM 1103 C C . ASP A 1 143 ? 15.116 11.627 10.173 1.00 51.38 143 ASP A C 1
ATOM 1105 O O . ASP A 1 143 ? 15.588 10.493 10.022 1.00 51.38 143 ASP A O 1
ATOM 1109 N N . THR A 1 144 ? 15.856 12.621 10.660 1.00 46.91 144 THR A N 1
ATOM 1110 C CA . THR A 1 144 ? 17.217 12.411 11.150 1.00 46.91 144 THR A CA 1
ATOM 1111 C C . THR A 1 144 ? 17.153 11.954 12.609 1.00 46.91 144 THR A C 1
ATOM 1113 O O . THR A 1 144 ? 16.590 12.638 13.457 1.00 46.91 144 THR A O 1
ATOM 1116 N N . VAL A 1 145 ? 17.839 10.843 12.905 1.00 42.47 145 VAL A N 1
ATOM 1117 C CA . VAL A 1 145 ? 18.142 10.288 14.240 1.00 42.47 145 VAL A CA 1
ATOM 1118 C C . VAL A 1 145 ? 17.046 9.422 14.885 1.00 42.47 145 VAL A C 1
ATOM 1120 O O . VAL A 1 145 ? 16.365 9.843 15.812 1.00 42.47 145 VAL A O 1
ATOM 1123 N N . ALA A 1 146 ? 17.033 8.123 14.565 1.00 46.78 146 ALA A N 1
ATOM 1124 C CA . ALA A 1 146 ? 16.798 7.147 15.631 1.00 46.78 146 ALA A CA 1
ATOM 1125 C C . ALA A 1 146 ? 18.124 6.876 16.339 1.00 46.78 146 ALA A C 1
ATOM 1127 O O . ALA A 1 146 ? 19.087 6.395 15.733 1.00 46.78 146 ALA A O 1
ATOM 1128 N N . ARG A 1 147 ? 18.188 7.201 17.634 1.00 42.41 147 ARG A N 1
ATOM 1129 C CA . ARG A 1 147 ? 19.251 6.687 18.502 1.00 42.41 147 ARG A CA 1
ATOM 1130 C C . ARG A 1 147 ? 19.141 5.164 18.465 1.00 42.41 147 ARG A C 1
ATOM 1132 O O . ARG A 1 147 ? 18.039 4.635 18.582 1.00 42.41 147 ARG A O 1
ATOM 1139 N N . MET A 1 148 ? 20.260 4.467 18.266 1.00 43.19 148 MET A N 1
ATOM 1140 C CA . MET A 1 148 ? 20.301 3.027 18.508 1.00 43.19 148 MET A CA 1
ATOM 1141 C C . MET A 1 148 ? 19.774 2.799 19.930 1.00 43.19 148 MET A C 1
ATOM 1143 O O . MET A 1 148 ? 20.404 3.246 20.885 1.00 43.19 148 MET A O 1
ATOM 1147 N N . SER A 1 149 ? 18.596 2.185 20.064 1.00 48.69 149 SER A N 1
ATOM 1148 C CA . SER A 1 149 ? 18.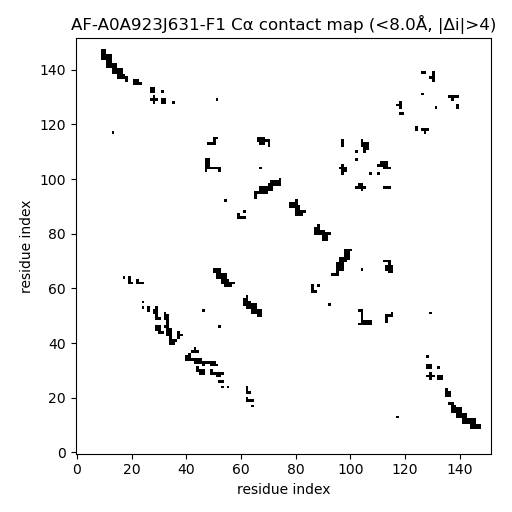202 1.560 21.321 1.00 48.69 149 SER A CA 1
ATOM 1149 C C . SER A 1 149 ? 19.230 0.460 21.543 1.00 48.69 149 SER A C 1
ATOM 1151 O O . SER A 1 149 ? 19.330 -0.476 20.748 1.00 48.69 149 SER A O 1
ATOM 1153 N N . GLU A 1 150 ? 20.070 0.648 22.557 1.00 43.31 150 GLU A N 1
ATOM 1154 C CA . GLU A 1 150 ? 20.897 -0.419 23.100 1.00 43.31 150 GLU A CA 1
ATOM 1155 C C . GLU A 1 150 ? 19.915 -1.511 23.534 1.00 43.31 150 GLU A C 1
ATOM 1157 O O . GLU A 1 150 ? 19.147 -1.330 24.477 1.00 43.31 150 GLU A O 1
ATOM 1162 N N . LYS A 1 151 ? 19.841 -2.597 22.758 1.00 42.69 151 LYS A N 1
ATOM 1163 C CA . LYS A 1 151 ? 19.237 -3.833 23.244 1.00 42.69 151 LYS A CA 1
ATOM 1164 C C . LYS A 1 151 ? 20.180 -4.330 24.337 1.00 42.69 151 LYS A C 1
ATOM 1166 O O . LYS A 1 151 ? 21.325 -4.655 24.024 1.00 42.69 151 LYS A O 1
ATOM 1171 N N . GLY A 1 152 ? 19.722 -4.251 25.586 1.00 36.12 152 GLY A N 1
ATOM 1172 C CA . GLY A 1 152 ? 20.324 -4.964 26.711 1.00 36.12 152 GLY A CA 1
ATOM 1173 C C . GLY A 1 152 ? 20.168 -6.469 26.565 1.00 36.12 152 GLY A C 1
ATOM 1174 O O . GLY A 1 152 ? 19.316 -6.897 25.748 1.00 36.12 152 GLY A O 1
#

Radius of gyration: 18.29 Å; Cα contacts (8 Å, |Δi|>4): 257; chains: 1; bounding box: 66×33×46 Å

Mean predicted aligned error: 7.06 Å

Secondary structure (DSSP, 8-state):
--------PPEEEEEEE--GGG-----HHHHHHHHHTSSSTTS---GGG-SEEEEEETTTTEEEEEE---B-SS--SS----EETTEEPPTTTT---B-TT-STTB-TTT-PBP---TT--SSPPSS-HHHHT-TTT-EEEEEEEE------

Foldseek 3Di:
DDDDPDPDDFDWDKDWDDDQVLAPQPCLLLFQQQQCPDVVRNPHGDSLQHQWDWPDDVVLPGTDIEGAAEEDPADDPDWDWDQDPNGTDDTCNRPRYLHPVDSRQADPPPSHGHHDPQSQDVVGDPGRPSQVRPPSDTDMDTDTDDDPPPPD